Protein AF-E0Q7Q2-F1 (afdb_monomer_lite)

Secondary structure (DSSP, 8-state):
-HHHHHHHHHHHHHHHHHGGG--HHHHHHHHHHHHHT-HHHHHHHHHHHHHHTT----HHHHHHHHHTS-HHHHHHHGGGG-

pLDDT: mean 91.36, std 7.02, range [55.84, 96.06]

Organism: NCBI:txid871562

Radius of gyration: 11.6 Å; chains: 1; bounding box: 26×28×24 Å

Foldseek 3Di:
DVLLVLLVVLCVVLCVFQVVQDDPVLVCQLVVCVVVSNSLSSLLSSLVSCVVPVTPPPLVSLVSSLVSHPPVVNVVNVVVND

Sequence (82 aa):
MESELEIEAVIATLLPYAMPLMDKTQREGCEFPLRAGEPYLALLWLLSVLRANRNDVPTNELAKAITLLDDEDKEEYASMLG

Structure (mmCIF, N/CA/C/O backbone):
data_AF-E0Q7Q2-F1
#
_entry.id   AF-E0Q7Q2-F1
#
loop_
_atom_site.group_PDB
_atom_site.id
_atom_site.type_symbol
_atom_site.label_atom_id
_atom_site.label_alt_id
_atom_site.label_comp_id
_atom_site.label_asym_id
_atom_site.label_entity_id
_atom_site.label_seq_id
_atom_site.pdbx_PDB_ins_code
_atom_site.Cartn_x
_atom_site.Cartn_y
_atom_site.Cartn_z
_atom_site.occupancy
_atom_site.B_iso_or_equiv
_atom_site.auth_seq_id
_atom_site.auth_comp_id
_atom_site.auth_asym_id
_atom_site.auth_atom_id
_atom_site.pdbx_PDB_model_num
ATOM 1 N N . MET A 1 1 ? 10.124 13.659 -1.845 1.00 55.84 1 MET A N 1
ATOM 2 C CA . MET A 1 1 ? 11.380 13.304 -1.155 1.00 55.84 1 MET A CA 1
ATOM 3 C C . MET A 1 1 ? 11.176 12.929 0.314 1.00 55.84 1 MET A C 1
ATOM 5 O O . MET A 1 1 ? 11.398 11.770 0.613 1.00 55.84 1 MET A O 1
ATOM 9 N N . GLU A 1 2 ? 10.717 13.809 1.225 1.00 61.28 2 GLU A N 1
ATOM 10 C CA . GLU A 1 2 ? 10.386 13.372 2.610 1.00 61.28 2 GLU A CA 1
ATOM 11 C C . GLU A 1 2 ? 9.208 12.379 2.637 1.00 61.28 2 GLU A C 1
ATOM 13 O O . GLU A 1 2 ? 9.308 11.329 3.263 1.00 61.28 2 GLU A O 1
ATOM 18 N N . SER A 1 3 ? 8.157 12.635 1.852 1.00 78.88 3 SER A N 1
ATOM 19 C CA . SER A 1 3 ? 6.991 11.745 1.728 1.00 78.88 3 SER A CA 1
ATOM 20 C C . SER A 1 3 ? 7.305 10.376 1.107 1.00 78.88 3 SER A C 1
ATOM 22 O O . SER A 1 3 ? 6.715 9.375 1.490 1.00 78.88 3 SER A O 1
ATOM 24 N N . GLU A 1 4 ? 8.241 10.300 0.160 1.00 88.12 4 GLU A N 1
ATOM 25 C CA . GLU A 1 4 ? 8.591 9.043 -0.523 1.00 88.12 4 GLU A CA 1
ATOM 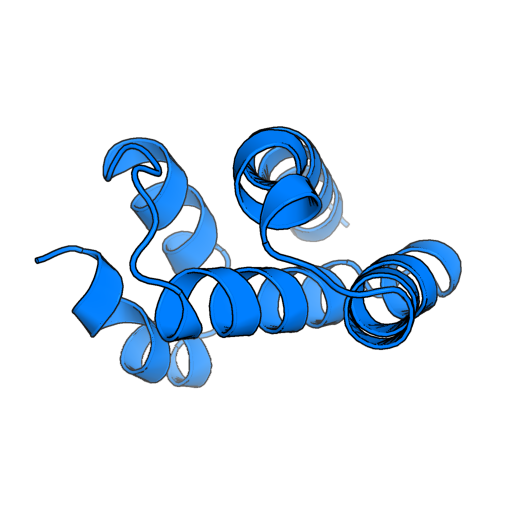26 C C . GLU A 1 4 ? 9.329 8.078 0.407 1.00 88.12 4 GLU A C 1
ATOM 28 O O . GLU A 1 4 ? 9.034 6.887 0.403 1.00 88.12 4 GLU A O 1
ATOM 33 N N . LEU A 1 5 ? 10.222 8.594 1.257 1.00 91.06 5 LEU A N 1
ATOM 34 C CA . LEU A 1 5 ? 10.906 7.791 2.274 1.00 91.06 5 LEU A CA 1
ATOM 35 C C . LEU A 1 5 ? 9.927 7.247 3.323 1.00 91.06 5 LEU A C 1
ATOM 37 O O . LEU A 1 5 ? 10.062 6.107 3.768 1.00 91.06 5 LEU A O 1
ATOM 41 N N . GLU A 1 6 ? 8.925 8.042 3.707 1.00 94.75 6 GLU A N 1
ATOM 42 C CA . GLU A 1 6 ? 7.858 7.588 4.603 1.00 94.75 6 GLU A CA 1
ATOM 43 C C . GLU A 1 6 ? 7.005 6.491 3.954 1.00 94.75 6 GLU A C 1
ATOM 45 O O . GLU A 1 6 ? 6.707 5.482 4.598 1.00 94.75 6 GLU A O 1
ATOM 50 N N . ILE A 1 7 ? 6.676 6.639 2.667 1.00 95.56 7 ILE A N 1
ATOM 51 C CA . ILE A 1 7 ? 5.954 5.617 1.903 1.00 95.56 7 ILE A CA 1
ATOM 52 C C . ILE A 1 7 ? 6.769 4.321 1.830 1.00 95.56 7 ILE A C 1
ATOM 54 O O . ILE A 1 7 ? 6.230 3.252 2.107 1.00 95.56 7 ILE A O 1
ATOM 58 N N . GLU A 1 8 ? 8.066 4.386 1.524 1.00 94.94 8 GLU A N 1
ATOM 59 C CA . GLU A 1 8 ? 8.936 3.203 1.492 1.00 94.94 8 GLU A CA 1
ATOM 60 C C . GLU A 1 8 ? 8.992 2.482 2.848 1.00 94.94 8 GLU A C 1
ATOM 62 O O . GLU A 1 8 ? 8.914 1.250 2.905 1.00 94.94 8 GLU A O 1
ATOM 67 N N . ALA A 1 9 ? 9.063 3.231 3.953 1.00 95.50 9 ALA A N 1
ATOM 68 C CA . ALA A 1 9 ? 9.048 2.663 5.301 1.00 95.50 9 ALA A CA 1
ATOM 69 C C . ALA A 1 9 ? 7.719 1.957 5.625 1.00 95.50 9 ALA A C 1
ATOM 71 O O . ALA A 1 9 ? 7.704 0.876 6.230 1.00 95.50 9 ALA A O 1
ATOM 72 N N . VAL A 1 10 ? 6.594 2.533 5.198 1.00 96.06 10 VAL A N 1
ATOM 73 C CA . VAL A 1 10 ? 5.278 1.905 5.356 1.00 96.06 10 VAL A CA 1
ATOM 74 C C . VAL A 1 10 ? 5.146 0.667 4.471 1.00 96.06 10 VAL A C 1
ATOM 76 O O . VAL A 1 10 ? 4.691 -0.372 4.950 1.00 96.06 10 VAL A O 1
ATOM 79 N N . ILE A 1 11 ? 5.613 0.711 3.222 1.00 95.50 11 ILE A N 1
ATOM 80 C CA . ILE A 1 11 ? 5.652 -0.460 2.336 1.00 95.50 11 ILE A CA 1
ATOM 81 C C . ILE A 1 11 ? 6.453 -1.592 2.980 1.00 95.50 11 ILE A C 1
ATOM 83 O O . ILE A 1 11 ? 5.966 -2.721 3.039 1.00 95.50 11 ILE A O 1
ATOM 87 N N . ALA A 1 12 ? 7.635 -1.305 3.533 1.00 95.38 12 ALA A N 1
ATOM 88 C CA . ALA A 1 12 ? 8.445 -2.296 4.241 1.00 95.38 12 ALA A CA 1
ATOM 89 C C . ALA A 1 12 ? 7.699 -2.938 5.427 1.00 95.38 12 ALA A C 1
ATOM 91 O O . ALA A 1 12 ? 7.878 -4.126 5.700 1.00 95.38 12 ALA A O 1
ATOM 92 N N . THR A 1 13 ? 6.829 -2.176 6.093 1.00 95.88 13 THR A N 1
ATOM 93 C CA . THR A 1 13 ? 5.994 -2.649 7.208 1.00 95.88 13 THR A CA 1
ATOM 94 C C . THR A 1 13 ? 4.824 -3.515 6.734 1.00 95.88 13 THR A C 1
ATOM 96 O O . THR A 1 13 ? 4.476 -4.498 7.388 1.00 95.88 13 THR A O 1
ATOM 99 N N . LEU A 1 14 ? 4.223 -3.182 5.589 1.00 94.50 14 LEU A N 1
ATOM 100 C CA . LEU A 1 14 ? 3.061 -3.875 5.026 1.00 94.50 14 LEU A CA 1
ATOM 101 C C . LEU A 1 14 ? 3.425 -5.121 4.199 1.00 94.50 14 LEU A C 1
ATOM 103 O O . LEU A 1 14 ? 2.638 -6.068 4.129 1.00 94.50 14 LEU A O 1
ATOM 107 N N . LEU A 1 15 ? 4.618 -5.156 3.599 1.00 92.69 15 LEU A N 1
ATOM 108 C CA . LEU A 1 15 ? 5.094 -6.252 2.748 1.00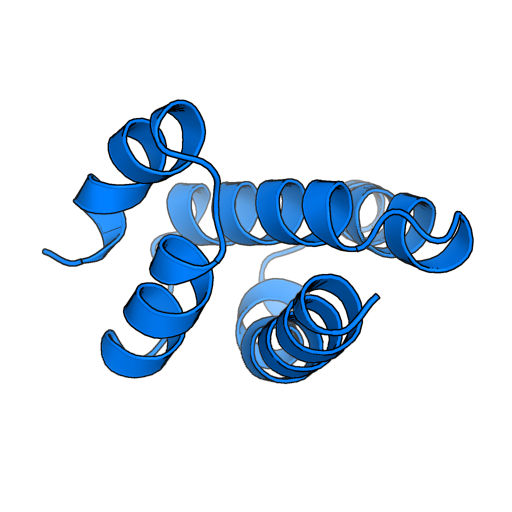 92.69 15 LEU A CA 1
ATOM 109 C C . LEU A 1 15 ? 4.958 -7.648 3.386 1.00 92.69 15 LEU A C 1
ATOM 111 O O . LEU A 1 15 ? 4.465 -8.545 2.700 1.00 92.69 15 LEU A O 1
ATOM 115 N N . PRO A 1 16 ? 5.316 -7.877 4.667 1.00 93.06 16 PRO A N 1
ATOM 116 C CA . PRO A 1 16 ? 5.150 -9.184 5.306 1.00 93.06 16 PRO A CA 1
ATOM 117 C C . PRO A 1 16 ? 3.703 -9.690 5.342 1.00 93.06 16 PRO A C 1
ATOM 119 O O . PRO A 1 16 ? 3.487 -10.899 5.303 1.00 93.06 16 PRO A O 1
ATOM 122 N N . TYR A 1 17 ? 2.721 -8.786 5.390 1.00 92.94 17 TYR A N 1
ATOM 123 C CA . TYR A 1 17 ? 1.302 -9.143 5.380 1.00 92.94 17 TYR A CA 1
ATOM 124 C C . TYR A 1 17 ? 0.794 -9.433 3.969 1.00 92.94 17 TYR A C 1
ATOM 126 O O . TYR A 1 17 ? -0.053 -10.302 3.781 1.00 92.94 17 TYR A O 1
ATOM 134 N N . ALA A 1 18 ? 1.312 -8.718 2.970 1.00 91.69 18 ALA A N 1
ATOM 135 C CA . ALA A 1 18 ? 0.842 -8.837 1.598 1.00 91.69 18 ALA A CA 1
ATOM 136 C C . ALA A 1 18 ? 1.537 -9.967 0.818 1.00 91.69 18 ALA A C 1
ATOM 138 O O . ALA A 1 18 ? 0.890 -10.673 0.053 1.00 91.69 18 ALA A O 1
ATOM 139 N N . MET A 1 19 ? 2.838 -10.191 1.034 1.00 90.62 19 MET A N 1
ATOM 140 C CA . MET A 1 19 ? 3.642 -11.175 0.289 1.00 90.62 19 MET A CA 1
ATOM 141 C C . MET A 1 19 ? 3.081 -12.610 0.294 1.00 90.62 19 MET A C 1
ATOM 143 O O . MET A 1 19 ? 3.132 -13.260 -0.759 1.00 90.62 19 MET A O 1
ATOM 147 N N . PRO A 1 20 ? 2.534 -13.139 1.410 1.00 92.06 20 PRO A N 1
ATOM 148 C CA . PRO A 1 20 ? 1.895 -14.457 1.421 1.00 92.06 20 PRO A CA 1
ATOM 149 C C . PRO A 1 20 ? 0.625 -14.537 0.565 1.00 92.06 20 PRO A C 1
ATOM 151 O O . PRO A 1 20 ? 0.248 -15.628 0.148 1.00 92.06 20 PRO A O 1
ATOM 154 N N . LEU A 1 21 ? -0.020 -13.397 0.306 1.00 91.19 21 LEU A N 1
ATOM 155 C CA . LEU A 1 21 ? -1.277 -13.279 -0.438 1.00 91.19 21 LEU A CA 1
ATOM 156 C C . LEU A 1 21 ? -1.048 -13.073 -1.942 1.00 91.19 21 LEU A C 1
ATOM 158 O O . LEU A 1 21 ? -1.987 -13.182 -2.724 1.00 91.19 21 LEU A O 1
ATOM 162 N N . MET A 1 22 ? 0.187 -12.760 -2.342 1.00 91.56 22 MET A N 1
ATOM 163 C CA . MET A 1 22 ? 0.531 -12.432 -3.720 1.00 91.56 22 MET A CA 1
ATOM 164 C C . MET A 1 22 ? 1.017 -13.641 -4.512 1.00 91.56 22 MET A C 1
ATOM 166 O O . MET A 1 22 ? 1.970 -14.323 -4.108 1.00 91.56 22 MET A O 1
ATOM 170 N N . ASP A 1 23 ? 0.455 -13.816 -5.705 1.00 91.38 23 ASP A N 1
ATOM 171 C CA . ASP A 1 23 ? 1.071 -14.611 -6.761 1.00 91.38 23 ASP A CA 1
ATOM 172 C C . ASP A 1 23 ? 2.303 -13.907 -7.365 1.00 91.38 23 ASP A C 1
ATOM 174 O O . ASP A 1 23 ? 2.680 -12.792 -6.996 1.00 91.38 23 ASP A O 1
ATOM 178 N N . LYS A 1 24 ? 2.975 -14.580 -8.304 1.00 90.69 24 LYS A N 1
ATOM 179 C CA . LYS A 1 24 ? 4.186 -14.048 -8.938 1.00 90.69 24 LYS A CA 1
ATOM 180 C C . LYS A 1 24 ? 3.937 -12.711 -9.653 1.00 90.69 24 LYS A C 1
ATOM 182 O O . LYS A 1 24 ? 4.767 -11.814 -9.545 1.00 90.69 24 LYS A O 1
ATOM 187 N N . THR A 1 25 ? 2.818 -12.575 -10.357 1.00 88.44 25 THR A N 1
ATOM 188 C CA . THR A 1 25 ? 2.481 -11.369 -11.123 1.00 88.44 25 THR A CA 1
ATOM 189 C C . THR A 1 25 ? 2.172 -10.198 -10.195 1.00 88.44 25 THR A C 1
ATOM 191 O O . THR A 1 25 ? 2.625 -9.083 -10.438 1.00 88.44 25 THR A O 1
ATOM 194 N N . GLN A 1 26 ? 1.472 -10.445 -9.090 1.00 89.38 26 GLN A N 1
ATOM 195 C CA . GLN A 1 26 ? 1.175 -9.427 -8.081 1.00 89.38 26 GLN A CA 1
ATOM 196 C C . GLN A 1 26 ? 2.443 -8.930 -7.372 1.00 89.38 26 GLN A C 1
ATOM 198 O O . GLN A 1 26 ? 2.582 -7.730 -7.132 1.00 89.38 26 GLN A O 1
ATOM 203 N N . ARG A 1 27 ? 3.403 -9.826 -7.099 1.00 90.12 27 ARG A N 1
ATOM 204 C CA . ARG A 1 27 ? 4.718 -9.436 -6.559 1.00 90.12 27 ARG A CA 1
ATOM 205 C C . ARG A 1 27 ? 5.486 -8.558 -7.536 1.00 90.12 27 ARG A C 1
ATOM 207 O O . ARG A 1 27 ? 5.986 -7.509 -7.144 1.00 90.12 27 ARG A O 1
ATOM 214 N N . GLU A 1 28 ? 5.533 -8.943 -8.810 1.00 88.50 28 GLU A N 1
ATOM 215 C CA . GLU A 1 28 ? 6.172 -8.139 -9.858 1.00 88.50 28 GLU A CA 1
ATOM 216 C C . GLU A 1 28 ? 5.527 -6.748 -9.981 1.00 88.50 28 GLU A C 1
ATOM 218 O O . GLU A 1 28 ? 6.249 -5.761 -10.126 1.00 88.50 28 GLU A O 1
ATOM 223 N N . GLY A 1 29 ? 4.199 -6.659 -9.842 1.00 84.94 29 GLY A N 1
ATOM 224 C CA . GLY A 1 29 ? 3.453 -5.397 -9.836 1.00 84.94 29 GLY A CA 1
ATOM 225 C C . GLY A 1 29 ? 3.806 -4.457 -8.678 1.00 84.94 29 GLY A C 1
ATOM 226 O O . GLY A 1 29 ? 3.802 -3.248 -8.871 1.00 84.94 29 GLY A O 1
ATOM 227 N N . CYS A 1 30 ? 4.178 -4.985 -7.507 1.00 87.50 30 CYS A N 1
ATOM 228 C CA . CYS A 1 30 ? 4.652 -4.170 -6.380 1.00 87.50 30 CYS A CA 1
ATOM 229 C C . CYS A 1 30 ? 6.153 -3.849 -6.467 1.00 87.50 30 CYS A C 1
ATOM 231 O O . CYS A 1 30 ? 6.578 -2.746 -6.128 1.00 87.50 30 CYS A O 1
ATOM 233 N N . GLU A 1 31 ? 6.977 -4.796 -6.922 1.00 90.50 31 GLU A N 1
ATOM 234 C CA . GLU A 1 31 ? 8.430 -4.612 -7.019 1.00 90.50 31 GLU A CA 1
ATOM 235 C C . GLU A 1 31 ? 8.843 -3.670 -8.154 1.00 90.50 31 GLU A C 1
ATOM 237 O O . GLU A 1 31 ? 9.858 -2.979 -8.043 1.00 90.50 31 GLU A O 1
ATOM 242 N N . PHE A 1 32 ? 8.113 -3.670 -9.273 1.00 93.31 32 PHE A N 1
ATOM 243 C CA . PHE A 1 32 ? 8.474 -2.863 -10.435 1.00 93.31 32 PHE A CA 1
ATOM 244 C C . PHE A 1 32 ? 8.443 -1.352 -10.138 1.00 93.31 32 PHE A C 1
ATOM 246 O O . PHE A 1 32 ? 9.476 -0.720 -10.368 1.00 93.31 32 PHE A O 1
ATOM 253 N N . PRO A 1 33 ? 7.368 -0.775 -9.561 1.00 93.06 33 PRO A N 1
ATOM 254 C CA . PRO A 1 33 ? 7.346 0.645 -9.219 1.00 93.06 33 PRO A CA 1
ATOM 255 C C . PRO A 1 33 ? 8.392 1.010 -8.156 1.00 93.06 33 PRO A C 1
ATOM 257 O O . PRO A 1 33 ? 9.054 2.033 -8.289 1.00 93.06 33 PRO A O 1
ATOM 260 N N . LEU A 1 34 ? 8.659 0.140 -7.168 1.00 91.25 34 LEU A N 1
ATOM 261 C CA . LEU A 1 34 ? 9.747 0.367 -6.201 1.00 91.25 34 LEU A CA 1
ATOM 262 C C . LEU A 1 34 ? 11.109 0.505 -6.892 1.00 91.25 34 LEU A C 1
ATOM 264 O O . LEU A 1 34 ? 11.860 1.434 -6.608 1.00 91.25 34 LEU A O 1
ATOM 268 N N . ARG A 1 35 ? 11.428 -0.387 -7.840 1.00 92.75 35 ARG A N 1
ATOM 269 C CA . ARG A 1 35 ? 12.682 -0.311 -8.613 1.00 92.75 35 ARG A CA 1
ATOM 270 C C . ARG A 1 35 ? 12.738 0.903 -9.544 1.00 92.75 35 ARG A C 1
ATOM 272 O O . ARG A 1 35 ? 13.837 1.341 -9.877 1.00 92.75 35 ARG A O 1
ATOM 279 N N . ALA A 1 36 ? 11.587 1.417 -9.970 1.00 93.62 36 ALA A N 1
ATOM 280 C CA . ALA A 1 36 ? 11.478 2.606 -10.809 1.00 93.62 36 ALA A CA 1
ATOM 281 C C . ALA A 1 36 ? 11.579 3.925 -10.018 1.00 93.62 36 ALA A C 1
ATOM 283 O O . ALA A 1 36 ? 11.648 4.985 -10.633 1.00 93.62 36 ALA A O 1
ATOM 284 N N . GLY A 1 37 ? 11.625 3.875 -8.680 1.00 93.19 37 GLY A N 1
ATOM 285 C CA . GLY A 1 37 ? 11.584 5.073 -7.837 1.00 93.19 37 GLY A CA 1
ATOM 286 C C . GLY A 1 37 ? 10.176 5.656 -7.700 1.00 93.19 37 GLY A C 1
ATOM 287 O O . GLY A 1 37 ? 10.025 6.849 -7.465 1.00 93.19 37 GLY A O 1
ATOM 288 N N . GLU A 1 38 ? 9.147 4.818 -7.845 1.00 94.62 38 GLU A N 1
ATOM 289 C CA . GLU A 1 38 ? 7.731 5.179 -7.755 1.00 94.62 38 GLU A CA 1
ATOM 290 C C . GLU A 1 38 ? 7.071 4.488 -6.542 1.00 94.62 38 GLU A C 1
ATOM 292 O O . GLU A 1 38 ? 6.180 3.642 -6.696 1.00 94.62 38 GLU A O 1
ATOM 297 N N . PRO A 1 39 ? 7.493 4.807 -5.301 1.00 95.38 39 PRO A N 1
ATOM 298 C CA . PRO A 1 39 ? 6.998 4.126 -4.107 1.00 95.38 39 PRO A CA 1
ATOM 299 C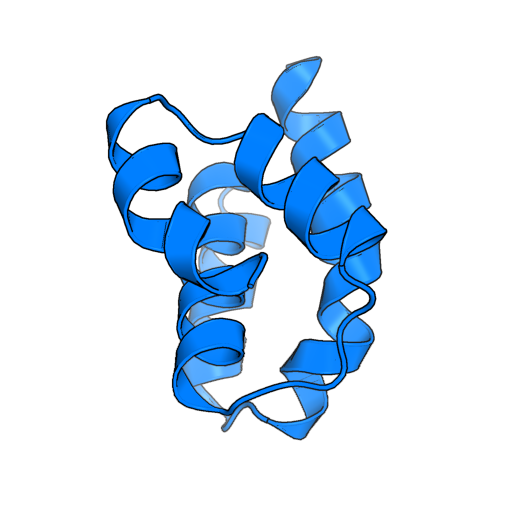 C . PRO A 1 39 ? 5.504 4.378 -3.875 1.00 95.38 39 PRO A C 1
ATOM 301 O O . PRO A 1 39 ? 4.808 3.498 -3.382 1.00 95.38 39 PRO A O 1
ATOM 304 N N . TYR A 1 40 ? 4.973 5.527 -4.303 1.00 95.06 40 TYR A N 1
ATOM 305 C CA . TYR A 1 40 ? 3.537 5.807 -4.244 1.00 95.06 40 TYR A CA 1
ATOM 306 C C . TYR A 1 40 ? 2.714 4.765 -5.015 1.00 95.06 40 TYR A C 1
ATOM 308 O O . TYR A 1 40 ? 1.790 4.162 -4.473 1.00 95.06 40 TYR A O 1
ATOM 316 N N . LEU A 1 41 ? 3.105 4.474 -6.260 1.00 94.44 41 LEU A N 1
ATOM 317 C CA . LEU A 1 41 ? 2.428 3.470 -7.080 1.00 94.44 41 LEU A CA 1
ATOM 318 C C . LEU A 1 41 ? 2.568 2.071 -6.478 1.00 94.44 41 LEU A C 1
ATOM 320 O O . LEU A 1 41 ? 1.602 1.310 -6.464 1.00 94.44 41 LEU A O 1
ATOM 324 N N . ALA A 1 42 ? 3.736 1.735 -5.924 1.00 95.06 42 ALA A N 1
ATOM 325 C CA . ALA A 1 42 ? 3.911 0.476 -5.207 1.00 95.06 42 ALA A CA 1
ATOM 326 C C . ALA A 1 42 ? 2.982 0.356 -3.988 1.00 95.06 42 ALA A C 1
ATOM 328 O O . ALA A 1 42 ? 2.442 -0.724 -3.743 1.00 95.06 42 ALA A O 1
ATOM 329 N N . LEU A 1 43 ? 2.761 1.446 -3.244 1.00 95.56 43 LEU A N 1
ATOM 330 C CA . LEU A 1 43 ? 1.835 1.464 -2.113 1.00 95.56 43 LEU A CA 1
ATOM 331 C C . LEU A 1 43 ? 0.390 1.216 -2.561 1.00 95.56 43 LEU A C 1
ATOM 333 O O . LEU A 1 43 ? -0.291 0.399 -1.941 1.00 95.56 43 LEU A O 1
ATOM 337 N N . LEU A 1 44 ? -0.063 1.846 -3.651 1.00 95.31 44 LEU A N 1
ATOM 338 C CA . LEU A 1 44 ? -1.399 1.599 -4.208 1.00 95.31 44 LEU A CA 1
ATOM 339 C C . LEU A 1 44 ? -1.589 0.129 -4.605 1.00 95.31 44 LEU A C 1
ATOM 341 O O . LEU A 1 44 ? -2.591 -0.493 -4.246 1.00 95.31 44 LEU A O 1
ATOM 345 N N . TRP A 1 45 ? -0.600 -0.465 -5.279 1.00 93.75 45 TRP A N 1
ATOM 346 C CA . TRP A 1 45 ? -0.618 -1.894 -5.609 1.00 93.75 45 TRP A CA 1
ATOM 347 C C . TRP A 1 45 ? -0.722 -2.773 -4.361 1.00 93.75 45 TRP A C 1
ATOM 349 O O . TRP A 1 45 ? -1.524 -3.711 -4.316 1.00 93.75 45 TRP A O 1
ATOM 359 N N . LEU A 1 46 ? 0.060 -2.450 -3.331 1.00 94.00 46 LEU A N 1
ATOM 360 C CA . LEU A 1 46 ? 0.082 -3.183 -2.072 1.00 94.00 46 LEU A CA 1
ATOM 361 C C . LEU A 1 46 ? -1.274 -3.116 -1.357 1.00 94.00 46 LEU A C 1
ATOM 363 O O . LEU A 1 46 ? -1.802 -4.149 -0.939 1.00 94.00 46 LEU A O 1
ATOM 367 N N . LEU A 1 47 ? -1.863 -1.922 -1.260 1.00 94.44 47 LEU A N 1
ATOM 368 C CA . LEU A 1 47 ? -3.171 -1.701 -0.644 1.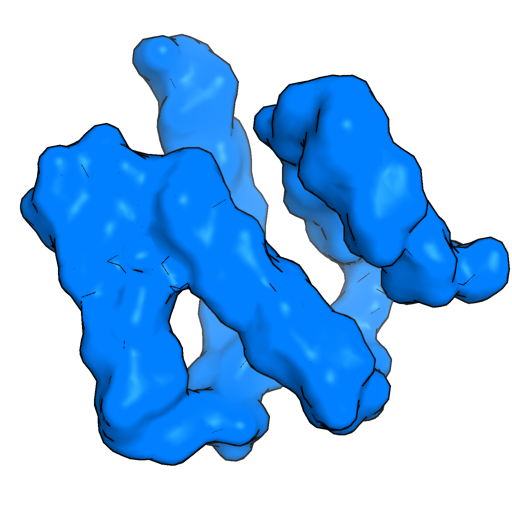00 94.44 47 LEU A CA 1
ATOM 369 C C . LEU A 1 47 ? -4.296 -2.396 -1.415 1.00 94.44 47 LEU A C 1
ATOM 371 O O . LEU A 1 47 ? -5.175 -2.990 -0.793 1.00 94.44 47 LEU A O 1
ATOM 375 N N . SER A 1 48 ? -4.238 -2.418 -2.748 1.00 93.31 48 SER A N 1
ATOM 376 C CA . SER A 1 48 ? -5.189 -3.158 -3.585 1.00 93.31 48 SER A CA 1
ATOM 377 C C . SER A 1 48 ? -5.173 -4.665 -3.291 1.00 93.31 48 SER A C 1
ATOM 379 O O . SER A 1 48 ? -6.224 -5.268 -3.047 1.00 93.31 48 SER A O 1
ATOM 381 N N . VAL A 1 49 ? -3.984 -5.276 -3.198 1.00 92.62 49 VAL A N 1
ATOM 382 C CA . VAL A 1 49 ? -3.847 -6.696 -2.822 1.00 92.62 49 VAL A CA 1
ATOM 383 C C . VAL A 1 49 ? -4.392 -6.949 -1.419 1.00 92.62 49 VAL A C 1
ATOM 385 O O . VAL A 1 49 ? -5.145 -7.902 -1.199 1.00 92.62 49 VAL A O 1
ATOM 388 N N . LEU A 1 50 ? -4.028 -6.090 -0.472 1.00 93.38 50 LEU A N 1
ATOM 389 C CA . LEU A 1 50 ? -4.462 -6.175 0.915 1.00 93.38 50 LEU A CA 1
ATOM 390 C C . LEU A 1 50 ? -5.993 -6.063 1.035 1.00 93.38 50 LEU A C 1
ATOM 392 O O . LEU A 1 50 ? -6.605 -6.866 1.744 1.00 93.38 50 LEU A O 1
ATOM 396 N N . ARG A 1 51 ? -6.619 -5.131 0.313 1.00 92.75 51 ARG A N 1
ATOM 397 C CA . ARG A 1 51 ? -8.075 -4.939 0.258 1.00 92.75 51 ARG A CA 1
ATOM 398 C C . ARG A 1 51 ? -8.788 -6.160 -0.318 1.00 92.75 51 ARG A C 1
ATOM 400 O O . ARG A 1 51 ? -9.787 -6.605 0.245 1.00 92.75 51 ARG A O 1
ATOM 407 N N . ALA A 1 52 ? -8.267 -6.722 -1.409 1.00 91.06 52 ALA A N 1
ATOM 408 C CA . ALA A 1 52 ? -8.880 -7.856 -2.099 1.00 91.06 52 ALA A CA 1
ATOM 409 C C . ALA A 1 52 ? -8.895 -9.144 -1.257 1.00 91.06 52 ALA A C 1
ATOM 411 O O . ALA A 1 52 ? -9.803 -9.961 -1.394 1.00 91.06 52 ALA A O 1
ATOM 412 N N . ASN A 1 53 ? -7.909 -9.319 -0.373 1.00 86.75 53 ASN A N 1
ATOM 413 C CA . ASN A 1 53 ? -7.682 -10.581 0.330 1.00 86.75 53 ASN A CA 1
ATOM 414 C C . ASN A 1 53 ? -8.131 -10.592 1.801 1.00 86.75 53 ASN A C 1
ATOM 416 O O . 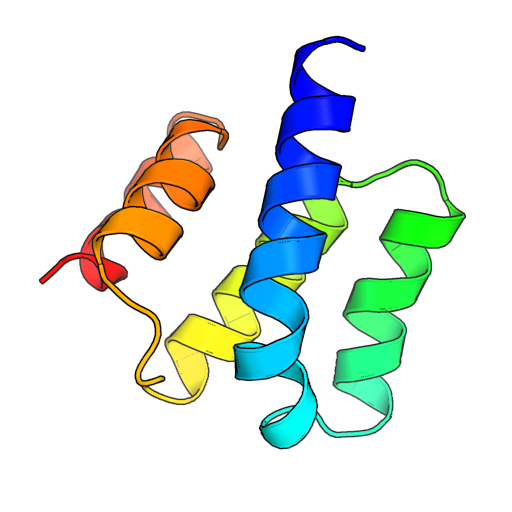ASN A 1 53 ? -7.897 -11.595 2.465 1.00 86.75 53 ASN A O 1
ATOM 420 N N . ARG A 1 54 ? -8.786 -9.526 2.303 1.00 70.69 54 ARG A N 1
ATOM 421 C CA . ARG A 1 54 ? -9.211 -9.382 3.718 1.00 70.69 54 ARG A CA 1
ATOM 422 C C . ARG A 1 54 ? -8.108 -9.815 4.690 1.00 70.69 54 ARG A C 1
ATOM 424 O O . ARG A 1 54 ? -8.155 -10.885 5.286 1.00 70.69 54 ARG A O 1
ATOM 431 N N . ASN A 1 55 ? -7.091 -8.973 4.778 1.00 70.62 55 ASN A N 1
ATOM 432 C CA . ASN A 1 55 ? -5.904 -9.216 5.585 1.00 70.62 55 ASN A CA 1
ATOM 433 C C . ASN A 1 55 ? -6.135 -8.991 7.094 1.00 70.62 55 ASN A C 1
ATOM 435 O O . ASN A 1 55 ? -7.073 -8.308 7.496 1.00 70.62 55 ASN A O 1
ATOM 439 N N . ASP A 1 56 ? -5.202 -9.504 7.899 1.00 85.50 56 ASP A N 1
ATOM 440 C CA . ASP A 1 56 ? -5.089 -9.244 9.341 1.00 85.50 56 ASP A CA 1
ATOM 441 C C . ASP A 1 56 ? -4.108 -8.087 9.644 1.00 85.50 56 ASP A C 1
ATOM 443 O O . ASP A 1 56 ? -3.444 -8.079 10.684 1.00 85.50 56 ASP A O 1
ATOM 447 N N . VAL A 1 57 ? -3.934 -7.131 8.719 1.00 92.31 57 VAL A N 1
ATOM 448 C CA . VAL A 1 57 ? -3.031 -5.994 8.949 1.00 92.31 57 VAL A CA 1
ATOM 449 C C . VAL A 1 57 ? -3.593 -5.162 10.103 1.00 92.31 57 VAL A C 1
ATOM 451 O O . VAL A 1 57 ? -4.767 -4.784 10.077 1.00 92.31 57 VAL A O 1
ATOM 454 N N . PRO A 1 58 ? -2.767 -4.815 11.103 1.00 94.38 58 PRO A N 1
ATOM 455 C CA . PRO A 1 58 ? -3.188 -3.923 12.169 1.00 94.38 58 PRO A CA 1
ATOM 456 C C . PRO A 1 58 ? -3.729 -2.590 11.626 1.00 94.38 58 PRO A C 1
ATOM 458 O O . PRO A 1 58 ? -3.078 -1.921 10.819 1.00 94.38 58 PRO A O 1
ATOM 461 N N . THR A 1 59 ? -4.906 -2.167 12.102 1.00 93.81 59 THR A N 1
ATOM 462 C CA . THR A 1 59 ? -5.593 -0.944 11.639 1.00 93.81 59 THR A CA 1
ATOM 463 C C . THR A 1 59 ? -4.712 0.302 11.724 1.00 93.81 59 THR A C 1
ATOM 465 O O . THR A 1 59 ? -4.802 1.180 10.874 1.00 93.81 59 THR A O 1
ATOM 468 N N . ASN A 1 60 ? -3.828 0.389 12.720 1.00 94.81 60 ASN A N 1
ATOM 469 C CA . ASN A 1 60 ? -2.885 1.498 12.861 1.00 94.81 60 ASN A CA 1
ATOM 470 C C . ASN A 1 60 ? -1.852 1.549 11.720 1.00 94.81 60 ASN A C 1
ATOM 472 O O . ASN A 1 60 ? -1.474 2.642 11.311 1.00 94.81 60 ASN A O 1
ATOM 476 N N . GLU A 1 61 ? -1.401 0.405 11.201 1.00 94.88 61 GLU A N 1
ATOM 477 C CA . GLU A 1 61 ? -0.474 0.367 10.064 1.00 94.88 61 GLU A CA 1
ATOM 478 C C . GLU A 1 61 ? -1.200 0.695 8.750 1.00 94.88 61 GLU A C 1
ATOM 480 O O . GLU A 1 61 ? -0.676 1.461 7.942 1.00 94.88 61 GLU A O 1
ATOM 485 N N . LEU A 1 62 ? -2.446 0.230 8.578 1.00 95.25 62 LEU A N 1
ATOM 486 C CA . LEU A 1 62 ? -3.300 0.645 7.454 1.00 95.25 62 LEU A CA 1
ATOM 487 C C . LEU A 1 62 ? -3.597 2.150 7.483 1.00 95.25 62 LEU A C 1
ATOM 489 O O . LEU A 1 62 ? -3.514 2.814 6.455 1.00 95.25 62 LEU A O 1
ATOM 493 N N . ALA A 1 63 ? -3.900 2.710 8.655 1.00 95.69 63 ALA A N 1
ATOM 494 C CA . ALA A 1 63 ? -4.209 4.131 8.796 1.00 95.69 63 ALA A CA 1
ATOM 495 C C . ALA A 1 63 ? -3.012 5.021 8.438 1.00 95.69 63 ALA A C 1
ATOM 497 O O . ALA A 1 63 ? -3.182 6.037 7.761 1.00 95.69 63 ALA A O 1
ATOM 498 N N . LYS A 1 64 ? -1.794 4.631 8.844 1.00 96.06 64 LYS A N 1
ATOM 499 C CA . LYS A 1 64 ? -0.562 5.325 8.437 1.00 96.06 64 LYS A CA 1
ATOM 500 C C . LYS A 1 64 ? -0.392 5.303 6.921 1.00 96.06 64 LYS A C 1
ATOM 502 O O . LYS A 1 64 ? -0.146 6.348 6.335 1.00 96.06 64 LYS A O 1
ATOM 507 N N . ALA A 1 65 ? -0.574 4.139 6.298 1.00 96.00 65 ALA A N 1
ATOM 508 C CA . ALA A 1 65 ? -0.482 3.987 4.850 1.00 96.00 65 ALA A CA 1
ATOM 509 C C . ALA A 1 65 ? -1.478 4.873 4.102 1.00 96.00 65 ALA A C 1
ATOM 511 O O . ALA A 1 65 ? -1.083 5.622 3.217 1.00 96.00 65 ALA A O 1
ATOM 512 N N . ILE A 1 66 ? -2.748 4.839 4.506 1.00 95.69 66 ILE A N 1
ATOM 513 C CA . ILE A 1 66 ? -3.816 5.617 3.873 1.00 95.69 66 ILE A CA 1
ATOM 514 C C . ILE A 1 66 ? -3.578 7.122 4.055 1.00 95.69 66 ILE A C 1
ATOM 516 O O . ILE A 1 66 ? -3.806 7.894 3.133 1.00 95.69 66 ILE A O 1
ATOM 520 N N . THR A 1 67 ? -3.050 7.564 5.200 1.00 95.50 67 THR A N 1
ATOM 521 C CA . THR A 1 67 ? -2.765 8.993 5.441 1.00 95.50 67 THR A CA 1
ATOM 522 C C . THR A 1 67 ? -1.738 9.571 4.460 1.00 95.50 67 THR A C 1
ATOM 524 O O . THR A 1 67 ? -1.793 10.764 4.161 1.00 95.50 67 THR A O 1
ATOM 527 N N . LEU A 1 68 ? -0.832 8.733 3.946 1.00 95.44 68 LEU A N 1
ATOM 528 C CA . LEU A 1 68 ? 0.200 9.118 2.979 1.00 95.44 68 LEU A CA 1
ATOM 529 C C . LEU A 1 68 ? -0.303 9.188 1.529 1.00 95.44 68 LEU A C 1
ATOM 531 O O . LEU A 1 68 ? 0.436 9.655 0.663 1.00 95.44 68 LEU A O 1
ATOM 535 N N . LEU A 1 69 ? -1.527 8.728 1.261 1.00 95.50 69 LEU A N 1
ATOM 536 C CA . LEU A 1 69 ? -2.144 8.817 -0.060 1.00 95.50 69 LEU A CA 1
ATOM 537 C C . LEU A 1 69 ? -2.620 10.246 -0.353 1.00 95.50 69 LEU A C 1
ATOM 539 O O . LEU A 1 69 ? -2.758 11.077 0.554 1.00 95.50 69 LEU A O 1
ATOM 543 N N . ASP A 1 70 ? -2.881 10.545 -1.620 1.00 94.88 70 ASP A N 1
ATOM 544 C CA . ASP A 1 70 ? -3.649 11.732 -1.977 1.00 94.88 70 ASP A CA 1
ATOM 545 C C . ASP A 1 70 ? -5.120 11.592 -1.547 1.00 94.88 70 ASP A C 1
ATOM 547 O O . ASP A 1 70 ? -5.551 10.563 -1.024 1.00 94.88 70 ASP A O 1
ATOM 551 N N . ASP A 1 71 ? -5.886 12.673 -1.665 1.00 94.31 71 ASP A N 1
ATOM 552 C CA . ASP A 1 71 ? -7.254 12.696 -1.145 1.00 94.31 71 ASP A CA 1
ATOM 553 C C . ASP A 1 71 ? -8.209 11.783 -1.937 1.00 94.31 71 ASP A C 1
ATOM 555 O O . ASP A 1 71 ? -9.132 11.229 -1.344 1.00 94.31 71 ASP A O 1
ATOM 559 N N . GLU A 1 72 ? -7.961 11.567 -3.234 1.00 93.81 72 GLU A N 1
ATOM 560 C CA . GLU A 1 72 ? -8.765 10.673 -4.079 1.00 93.81 72 GLU A CA 1
ATOM 561 C C . GLU A 1 72 ? -8.546 9.207 -3.677 1.00 93.81 72 GLU A C 1
ATOM 563 O O . GLU A 1 72 ? -9.496 8.482 -3.368 1.00 93.81 72 GLU A O 1
ATOM 568 N N . ASP A 1 73 ? -7.286 8.793 -3.571 1.00 95.75 73 ASP A N 1
ATOM 569 C CA . ASP A 1 73 ? -6.914 7.441 -3.173 1.00 95.75 73 ASP A CA 1
ATOM 570 C C . ASP A 1 73 ? -7.284 7.170 -1.700 1.00 95.75 73 ASP A C 1
ATOM 572 O O . ASP A 1 73 ? -7.725 6.071 -1.345 1.00 95.75 73 ASP A O 1
ATOM 576 N N . LYS A 1 74 ? -7.183 8.170 -0.810 1.00 94.75 74 LYS A N 1
ATOM 577 C CA . LYS A 1 74 ? -7.656 8.051 0.583 1.00 94.75 74 LYS A CA 1
ATOM 578 C C . LYS A 1 74 ? -9.109 7.612 0.656 1.00 94.75 74 LYS A C 1
ATOM 580 O O . LYS A 1 74 ? -9.427 6.713 1.437 1.00 94.75 74 LYS A O 1
ATOM 585 N N . GLU A 1 75 ? -9.984 8.252 -0.116 1.00 94.38 75 GLU A N 1
ATOM 586 C CA . GLU A 1 75 ? -11.410 7.926 -0.138 1.00 94.38 75 GLU A CA 1
ATOM 587 C C . GLU A 1 75 ? -11.646 6.490 -0.616 1.00 94.38 75 GLU A C 1
ATOM 589 O O . GLU A 1 75 ? -12.468 5.774 -0.034 1.00 94.38 75 GLU A O 1
ATOM 594 N N . GLU A 1 76 ? -10.879 6.027 -1.608 1.00 94.38 76 GLU A N 1
ATOM 595 C CA . GLU A 1 76 ? -10.967 4.653 -2.101 1.00 94.38 76 GLU A CA 1
ATOM 596 C C . GLU A 1 76 ? -10.630 3.614 -1.012 1.00 94.38 76 GLU A C 1
ATOM 598 O O . GLU A 1 76 ? -11.341 2.608 -0.848 1.00 94.38 76 GLU A O 1
ATOM 603 N N . TYR A 1 77 ? -9.557 3.845 -0.252 1.00 94.44 77 TYR A N 1
ATOM 604 C CA . TYR A 1 77 ? -9.044 2.878 0.724 1.00 94.44 77 TYR A CA 1
ATOM 605 C C . TYR A 1 77 ? -9.576 3.073 2.150 1.00 94.44 77 TYR A C 1
ATOM 607 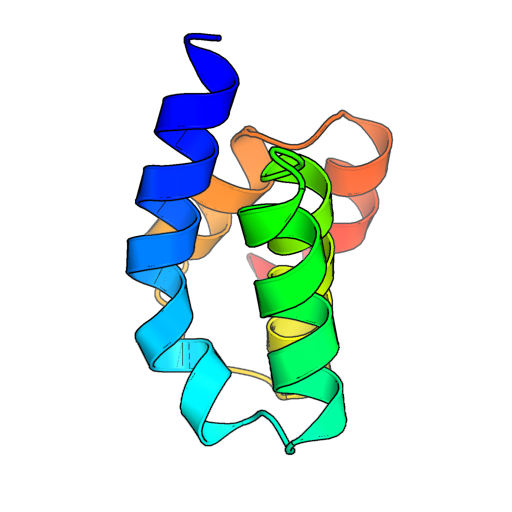O O . TYR A 1 77 ? -9.401 2.178 2.979 1.00 94.44 77 TYR A O 1
ATOM 615 N N . ALA A 1 78 ? -10.300 4.159 2.446 1.00 92.88 78 ALA A N 1
ATOM 616 C CA . ALA A 1 78 ? -10.857 4.446 3.775 1.00 92.88 78 ALA A CA 1
ATOM 617 C C . ALA A 1 78 ? -11.688 3.286 4.355 1.00 92.88 78 ALA A C 1
ATOM 619 O O . ALA A 1 78 ? -11.630 3.009 5.552 1.00 92.88 78 ALA A O 1
ATOM 620 N N . SER A 1 79 ? -12.404 2.552 3.495 1.00 91.38 79 SER A N 1
ATOM 621 C CA . SER A 1 79 ? -13.208 1.380 3.883 1.00 91.38 79 SER A CA 1
ATOM 622 C C . SER A 1 79 ? -12.409 0.238 4.531 1.00 91.38 79 SER A C 1
ATOM 624 O O . SER A 1 79 ? -12.995 -0.625 5.180 1.00 91.38 79 SER A O 1
ATOM 626 N N . MET A 1 80 ? -11.080 0.219 4.386 1.00 92.38 80 MET A N 1
ATOM 627 C CA . MET A 1 80 ? -10.212 -0.770 5.030 1.00 92.38 80 MET A CA 1
ATOM 628 C C . MET A 1 80 ? -10.035 -0.535 6.538 1.00 92.38 80 MET A C 1
ATOM 630 O O . MET A 1 80 ? -9.527 -1.421 7.222 1.00 92.38 80 MET A O 1
ATOM 634 N N . LEU A 1 81 ? -10.420 0.635 7.062 1.00 91.50 81 LEU A N 1
ATOM 635 C CA . LEU A 1 81 ? -10.237 0.992 8.475 1.00 91.50 81 LEU A CA 1
ATOM 636 C C . LEU A 1 81 ? -11.381 0.539 9.398 1.00 91.50 81 LEU A C 1
ATOM 638 O O . LEU A 1 81 ? -11.224 0.631 10.618 1.00 91.50 81 LEU A O 1
ATOM 642 N N . GLY A 1 82 ? -12.460 -0.020 8.838 1.00 79.62 82 GLY A N 1
ATOM 643 C CA . GLY A 1 82 ? -13.639 -0.488 9.578 1.00 79.62 82 GLY A CA 1
ATOM 644 C C . GLY A 1 82 ? -14.818 0.471 9.527 1.00 79.62 82 GLY A C 1
ATOM 645 O O . GLY A 1 82 ? -14.605 1.693 9.677 1.00 79.62 82 GLY A O 1
#